Protein AF-A0A1W9WRJ0-F1 (afdb_monomer)

Structure (mmCIF, N/CA/C/O backbone):
data_AF-A0A1W9WRJ0-F1
#
_entry.id   AF-A0A1W9WRJ0-F1
#
loop_
_atom_site.group_PDB
_atom_site.id
_atom_site.type_symbol
_atom_site.label_atom_id
_atom_site.label_alt_id
_atom_site.label_comp_id
_atom_site.label_asym_id
_atom_site.label_entity_id
_atom_site.label_seq_id
_atom_site.pdbx_PDB_ins_code
_atom_site.Cartn_x
_atom_site.Cartn_y
_atom_site.Cartn_z
_atom_site.occupancy
_atom_site.B_iso_or_equiv
_atom_site.auth_seq_id
_atom_site.auth_comp_id
_atom_site.auth_asym_id
_atom_site.auth_atom_id
_atom_site.pdbx_PDB_model_num
ATOM 1 N N . MET A 1 1 ? 21.769 16.113 12.360 1.00 35.38 1 MET A N 1
ATOM 2 C CA . MET A 1 1 ? 21.819 16.297 10.893 1.00 35.38 1 MET A CA 1
ATOM 3 C C . MET A 1 1 ? 20.669 15.515 10.291 1.00 35.38 1 MET A C 1
ATOM 5 O O . MET A 1 1 ? 20.641 14.301 10.426 1.00 35.38 1 MET A O 1
ATOM 9 N N . VAL A 1 2 ? 19.682 16.216 9.743 1.00 33.03 2 VAL A N 1
ATOM 10 C CA . VAL A 1 2 ? 18.405 15.652 9.293 1.00 33.03 2 VAL A CA 1
ATOM 11 C C . VAL A 1 2 ? 18.447 15.530 7.767 1.00 33.03 2 VAL A C 1
ATOM 13 O O . VAL A 1 2 ? 18.038 16.442 7.061 1.00 33.03 2 VAL A O 1
ATOM 16 N N . TYR A 1 3 ? 18.968 14.417 7.246 1.00 37.00 3 TYR A N 1
ATOM 17 C CA . TYR A 1 3 ? 18.843 14.046 5.826 1.00 37.00 3 TYR A CA 1
ATOM 18 C C . TYR A 1 3 ? 17.484 13.357 5.581 1.00 37.00 3 TYR A C 1
ATOM 20 O O . TYR A 1 3 ? 17.411 12.251 5.053 1.00 37.00 3 TYR A O 1
ATOM 28 N N . ASN A 1 4 ? 16.382 13.967 6.031 1.00 40.69 4 ASN A N 1
ATOM 29 C CA . ASN A 1 4 ? 15.067 13.326 5.975 1.00 40.69 4 ASN A CA 1
ATOM 30 C C . ASN A 1 4 ? 14.451 13.444 4.573 1.00 40.69 4 ASN A C 1
ATOM 32 O O . ASN A 1 4 ? 13.812 14.437 4.242 1.00 40.69 4 ASN A O 1
ATOM 36 N N . ASN A 1 5 ? 14.620 12.378 3.788 1.00 51.94 5 ASN A N 1
ATOM 37 C CA . ASN A 1 5 ? 13.698 11.832 2.782 1.00 51.94 5 ASN A CA 1
ATOM 38 C C . ASN A 1 5 ? 13.224 12.682 1.586 1.00 51.94 5 ASN A C 1
ATOM 40 O O . ASN A 1 5 ? 12.720 12.091 0.642 1.00 51.94 5 ASN A O 1
ATOM 44 N N . LEU A 1 6 ? 13.375 14.006 1.542 1.00 51.84 6 LEU A N 1
ATOM 45 C CA . LEU A 1 6 ? 12.770 14.828 0.477 1.00 51.84 6 LEU A CA 1
ATOM 46 C C . LEU A 1 6 ? 13.666 15.039 -0.755 1.00 51.84 6 LEU A C 1
ATOM 48 O O . LEU A 1 6 ? 13.162 15.342 -1.833 1.00 51.84 6 LEU A O 1
ATOM 52 N N . GLY A 1 7 ? 14.983 14.867 -0.618 1.00 54.56 7 GLY A N 1
ATOM 53 C CA . GLY A 1 7 ? 15.954 15.234 -1.658 1.00 54.56 7 GLY A CA 1
ATOM 54 C C . GLY A 1 7 ? 16.110 14.246 -2.820 1.00 54.56 7 GLY A C 1
ATOM 55 O O . GLY A 1 7 ? 16.706 14.617 -3.827 1.00 54.56 7 GLY A O 1
ATOM 56 N N . ASP A 1 8 ? 15.592 13.015 -2.713 1.00 74.69 8 ASP A N 1
ATOM 57 C CA . ASP A 1 8 ? 15.852 11.960 -3.713 1.00 74.69 8 ASP A CA 1
ATOM 58 C C . ASP A 1 8 ? 14.590 11.326 -4.320 1.00 74.69 8 ASP A C 1
ATOM 60 O O . ASP A 1 8 ? 14.692 10.453 -5.180 1.00 74.69 8 ASP A O 1
ATOM 64 N N . TYR A 1 9 ? 13.389 11.792 -3.951 1.00 84.31 9 TYR A N 1
ATOM 65 C CA . TYR A 1 9 ? 12.147 11.327 -4.579 1.00 84.31 9 TYR A CA 1
ATOM 66 C C . TYR A 1 9 ? 12.116 11.531 -6.101 1.00 84.31 9 TYR A C 1
ATOM 68 O O . TYR A 1 9 ? 11.711 10.599 -6.795 1.00 84.31 9 TYR A O 1
ATOM 76 N N . PRO A 1 10 ? 12.581 12.668 -6.661 1.00 86.56 10 PRO A N 1
ATOM 77 C CA . PRO A 1 10 ? 12.629 12.833 -8.111 1.00 86.56 10 PRO A CA 1
ATOM 78 C C . PRO A 1 10 ? 13.548 11.819 -8.803 1.00 86.56 10 PRO A C 1
ATOM 80 O O . PRO A 1 10 ? 13.173 11.272 -9.836 1.00 86.56 10 PRO A O 1
ATOM 83 N N . LYS A 1 11 ? 14.718 11.513 -8.222 1.00 87.81 11 LYS A N 1
ATOM 84 C CA . LYS A 1 11 ? 15.639 10.519 -8.799 1.00 87.81 11 LYS A CA 1
ATOM 85 C C . LYS A 1 11 ? 15.099 9.100 -8.670 1.00 87.81 11 LYS A C 1
ATOM 87 O O . LYS A 1 11 ? 15.217 8.320 -9.608 1.00 87.81 11 LYS A O 1
ATOM 92 N N . ALA A 1 12 ? 14.472 8.774 -7.540 1.00 88.56 12 ALA A N 1
ATOM 93 C CA . ALA A 1 12 ? 13.810 7.487 -7.353 1.00 88.56 12 ALA A CA 1
ATOM 94 C C . ALA A 1 12 ? 12.677 7.290 -8.373 1.00 88.56 12 ALA A C 1
ATOM 96 O O . ALA A 1 12 ? 12.576 6.225 -8.983 1.00 88.56 12 ALA A O 1
ATOM 97 N N . LEU A 1 13 ? 11.856 8.322 -8.604 1.00 92.19 13 LEU A N 1
ATOM 98 C CA . LEU A 1 13 ? 10.811 8.293 -9.630 1.00 92.19 13 LEU A CA 1
ATOM 99 C C . LEU A 1 13 ? 11.400 8.071 -11.020 1.00 92.19 13 LEU A C 1
ATOM 101 O O . LEU A 1 13 ? 10.932 7.182 -11.727 1.00 92.19 13 LEU A O 1
ATOM 105 N N . ASP A 1 14 ? 12.434 8.826 -11.390 1.00 92.94 14 ASP A N 1
ATOM 106 C CA . ASP A 1 14 ? 13.083 8.690 -12.694 1.00 92.94 14 ASP A CA 1
ATOM 107 C C . ASP A 1 14 ? 13.653 7.278 -12.904 1.00 92.94 14 ASP A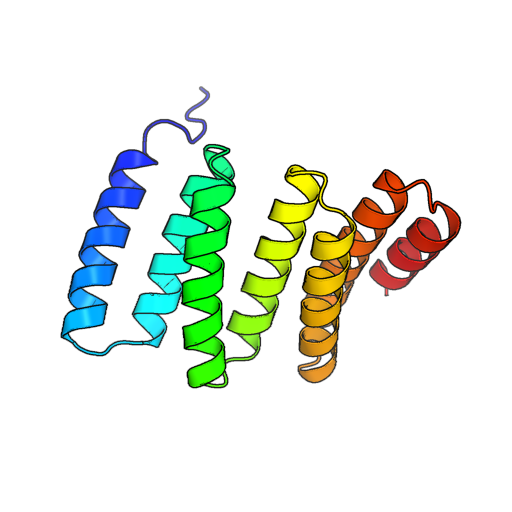 C 1
ATOM 109 O O . ASP A 1 14 ? 13.352 6.627 -13.910 1.00 92.94 14 ASP A O 1
ATOM 113 N N . TYR A 1 15 ? 14.381 6.757 -11.912 1.00 93.69 15 TYR A N 1
ATOM 114 C CA . TYR A 1 15 ? 14.947 5.410 -11.941 1.00 93.69 15 TYR A CA 1
ATOM 115 C C . TYR A 1 15 ? 13.865 4.338 -12.118 1.00 93.69 15 TYR A C 1
ATOM 117 O O . TYR A 1 15 ? 13.952 3.505 -13.024 1.00 93.69 15 TYR A O 1
ATOM 125 N N . HIS A 1 16 ? 12.814 4.367 -11.292 1.00 94.25 16 HIS A N 1
ATOM 126 C CA . HIS A 1 16 ? 11.751 3.366 -11.368 1.00 94.25 16 HIS A CA 1
ATOM 127 C C . HIS A 1 16 ? 10.900 3.508 -12.633 1.00 94.25 16 HIS A C 1
ATOM 129 O O . HIS A 1 16 ? 10.459 2.497 -13.173 1.00 94.25 16 HIS A O 1
ATOM 135 N N . GLN A 1 17 ? 10.696 4.717 -13.162 1.00 95.12 17 GLN A N 1
ATOM 136 C CA . GLN A 1 17 ? 9.990 4.917 -14.432 1.00 95.12 17 GLN A CA 1
ATOM 137 C C . GLN A 1 17 ? 10.792 4.378 -15.622 1.00 95.12 17 GLN A C 1
ATOM 139 O O . GLN A 1 17 ? 10.219 3.728 -16.502 1.00 95.12 17 GLN A O 1
ATOM 144 N N . HIS A 1 18 ? 12.108 4.601 -15.651 1.00 95.75 18 HIS A N 1
ATOM 145 C CA . HIS A 1 18 ? 12.989 4.020 -16.664 1.00 95.75 18 HIS A CA 1
ATOM 146 C C . HIS A 1 18 ? 13.021 2.491 -16.568 1.00 95.75 18 HIS A C 1
ATOM 148 O O . HIS A 1 18 ? 12.804 1.806 -17.572 1.00 95.75 18 HIS A O 1
ATOM 154 N N . ALA A 1 19 ? 13.198 1.948 -15.361 1.00 95.12 19 ALA A N 1
ATOM 155 C CA . ALA A 1 19 ? 13.165 0.509 -15.124 1.00 95.12 19 ALA A CA 1
ATOM 156 C C . ALA A 1 19 ? 11.817 -0.107 -15.539 1.00 95.12 19 ALA A C 1
ATOM 158 O O . ALA A 1 19 ? 11.795 -1.132 -16.225 1.00 95.12 19 ALA A O 1
ATOM 159 N N . LEU A 1 20 ? 10.700 0.560 -15.235 1.00 95.69 20 LEU A N 1
ATOM 160 C CA . LEU A 1 2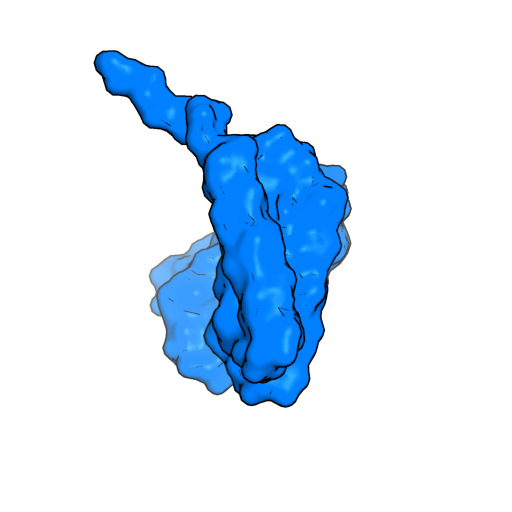0 ? 9.362 0.117 -15.616 1.00 95.69 20 LEU A CA 1
ATOM 161 C C . LEU A 1 20 ? 9.200 0.046 -17.139 1.00 95.69 20 LEU A C 1
ATOM 163 O O . LEU A 1 20 ? 8.648 -0.933 -17.642 1.00 95.69 20 LEU A O 1
ATOM 167 N N . LYS A 1 21 ? 9.691 1.045 -17.887 1.00 96.25 21 LYS A N 1
ATOM 168 C CA . LYS A 1 21 ? 9.664 1.037 -19.363 1.00 96.25 21 LYS A CA 1
ATOM 169 C C . LYS A 1 21 ? 10.427 -0.163 -19.927 1.00 96.25 21 LYS A C 1
ATOM 171 O O . LYS A 1 21 ? 9.890 -0.880 -20.771 1.00 96.25 21 LYS A O 1
ATOM 176 N N . ILE A 1 22 ? 11.629 -0.428 -19.417 1.00 97.19 22 ILE A N 1
ATOM 177 C CA . ILE A 1 22 ? 12.450 -1.572 -19.842 1.00 97.19 22 ILE A CA 1
ATOM 178 C C . ILE A 1 22 ? 11.736 -2.888 -19.516 1.00 97.19 22 ILE A C 1
ATOM 180 O O . ILE A 1 22 ? 11.580 -3.744 -20.384 1.00 97.19 22 ILE A O 1
ATOM 184 N N . LYS A 1 23 ? 11.230 -3.042 -18.287 1.00 97.00 23 LYS A N 1
ATOM 185 C CA . LYS A 1 23 ? 10.529 -4.256 -17.839 1.00 97.00 23 LYS A CA 1
ATOM 186 C C . LYS A 1 23 ? 9.214 -4.490 -18.584 1.00 97.00 23 LYS A C 1
ATOM 188 O O . LYS A 1 23 ? 8.825 -5.645 -18.757 1.00 97.00 23 LYS A O 1
ATOM 193 N N . LYS A 1 24 ? 8.543 -3.430 -19.051 1.00 94.06 24 LYS A N 1
ATOM 194 C CA . LYS A 1 24 ? 7.418 -3.519 -19.998 1.00 94.06 24 LYS A CA 1
ATOM 195 C C . LYS A 1 24 ? 7.878 -4.064 -21.349 1.00 94.06 24 LYS A C 1
ATOM 197 O O . LYS A 1 24 ? 7.277 -5.024 -21.822 1.00 94.06 24 LYS A O 1
ATOM 202 N N . AL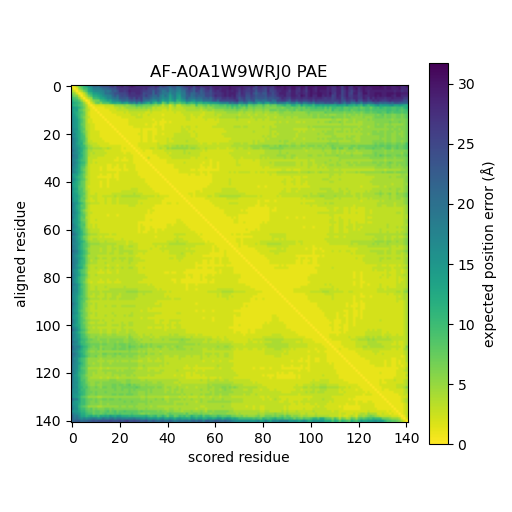A A 1 25 ? 8.960 -3.527 -21.914 1.00 96.19 25 ALA A N 1
ATOM 203 C CA . ALA A 1 25 ? 9.488 -3.951 -23.212 1.00 96.19 25 ALA A CA 1
ATOM 204 C C . ALA A 1 25 ? 9.930 -5.426 -23.237 1.00 96.19 25 ALA A C 1
ATOM 206 O O . ALA A 1 25 ? 9.671 -6.124 -24.211 1.00 96.19 25 ALA A O 1
ATOM 207 N N . ILE A 1 26 ? 10.536 -5.921 -22.153 1.00 96.38 26 ILE A N 1
ATOM 208 C CA . ILE A 1 26 ? 10.997 -7.321 -22.057 1.00 96.38 26 ILE A CA 1
ATOM 209 C C . ILE A 1 26 ? 9.945 -8.281 -21.472 1.00 96.38 26 ILE A C 1
ATOM 211 O O . ILE A 1 26 ? 10.252 -9.439 -21.204 1.00 96.38 26 ILE A O 1
ATOM 215 N N . GLY A 1 27 ? 8.723 -7.813 -21.192 1.00 94.00 27 GLY A N 1
ATOM 216 C CA . GLY A 1 27 ? 7.648 -8.655 -20.650 1.00 94.00 27 GLY A CA 1
ATOM 217 C C . GLY A 1 27 ? 7.825 -9.117 -19.193 1.00 94.00 27 GLY A C 1
ATOM 218 O O . GLY A 1 27 ? 7.093 -9.997 -18.742 1.00 94.00 27 GLY A O 1
ATOM 219 N N . ASN A 1 28 ? 8.739 -8.523 -18.417 1.00 95.00 28 ASN A N 1
ATOM 220 C CA . ASN A 1 28 ? 8.962 -8.873 -17.009 1.00 95.00 28 ASN A CA 1
ATOM 221 C C . ASN A 1 28 ? 7.847 -8.319 -16.103 1.00 95.00 28 ASN A C 1
ATOM 223 O O . ASN A 1 28 ? 7.992 -7.264 -15.484 1.00 95.00 28 ASN A O 1
ATOM 227 N N . ARG A 1 29 ? 6.731 -9.046 -16.007 1.00 93.56 29 ARG A N 1
ATOM 228 C CA . ARG A 1 29 ? 5.544 -8.647 -15.233 1.00 93.56 29 ARG A CA 1
ATOM 229 C C . ARG A 1 29 ? 5.829 -8.454 -13.743 1.00 93.56 29 ARG A C 1
ATOM 231 O O . ARG A 1 29 ? 5.484 -7.413 -13.198 1.00 93.56 29 ARG A O 1
ATOM 238 N N . ARG A 1 30 ? 6.522 -9.397 -13.098 1.00 91.31 30 ARG A N 1
ATOM 239 C CA . ARG A 1 30 ? 6.846 -9.298 -11.663 1.00 91.31 30 ARG A CA 1
ATOM 240 C C . ARG A 1 30 ? 7.686 -8.056 -11.3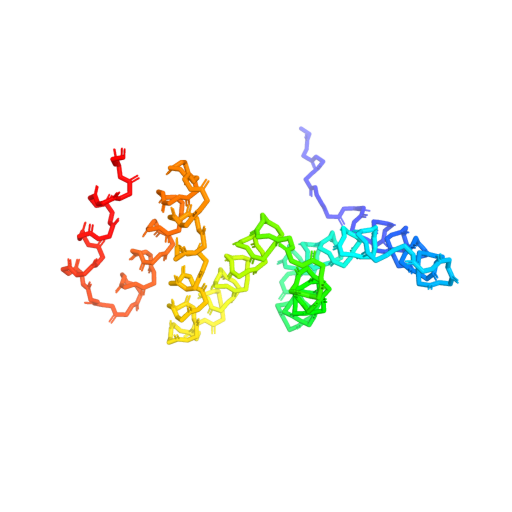59 1.00 91.31 30 ARG A C 1
ATOM 242 O O . ARG A 1 30 ? 7.432 -7.335 -10.399 1.00 91.31 30 ARG A O 1
ATOM 249 N N . GLY A 1 31 ? 8.666 -7.775 -12.213 1.00 91.94 31 GLY A N 1
ATOM 250 C CA . GLY A 1 31 ? 9.495 -6.588 -12.084 1.00 91.94 31 GLY A CA 1
ATOM 251 C C . GLY A 1 31 ? 8.732 -5.280 -12.335 1.00 91.94 31 GLY A C 1
ATOM 252 O O . GLY A 1 31 ? 9.063 -4.280 -11.700 1.00 91.94 31 GLY A O 1
ATOM 253 N N . GLN A 1 32 ? 7.727 -5.279 -13.221 1.00 93.75 32 GLN A N 1
ATOM 254 C CA . GLN A 1 32 ? 6.829 -4.131 -13.410 1.00 93.75 32 GLN A CA 1
ATOM 255 C C . GLN A 1 32 ? 6.042 -3.840 -12.125 1.00 93.75 32 GLN A C 1
ATOM 257 O O . GLN A 1 32 ? 6.005 -2.690 -11.700 1.00 93.75 32 GLN A O 1
ATOM 262 N N . GLY A 1 33 ? 5.475 -4.868 -11.478 1.00 92.38 33 GLY A N 1
ATOM 263 C CA . GLY A 1 33 ? 4.764 -4.724 -10.199 1.00 92.38 33 GLY A CA 1
ATOM 264 C C . GLY A 1 33 ? 5.628 -4.076 -9.112 1.00 92.38 33 GLY A C 1
ATOM 265 O O . GLY A 1 33 ? 5.193 -3.135 -8.447 1.00 92.38 33 GLY A O 1
ATOM 266 N N . ALA A 1 34 ? 6.893 -4.495 -9.001 1.00 91.81 34 ALA A N 1
ATOM 267 C CA . ALA A 1 34 ? 7.839 -3.914 -8.048 1.00 91.81 34 ALA A CA 1
ATOM 268 C C . ALA A 1 34 ? 8.115 -2.418 -8.303 1.00 91.81 34 ALA A C 1
ATOM 270 O O . ALA A 1 34 ? 8.074 -1.622 -7.365 1.00 91.81 34 ALA A O 1
ATOM 271 N N . ASP A 1 35 ? 8.354 -2.007 -9.555 1.00 95.12 35 ASP A N 1
ATOM 272 C CA . ASP A 1 35 ? 8.590 -0.587 -9.861 1.00 95.12 35 ASP A CA 1
ATOM 273 C C . ASP A 1 35 ? 7.338 0.264 -9.661 1.00 95.12 35 ASP A C 1
ATOM 275 O O . ASP A 1 35 ? 7.426 1.337 -9.071 1.00 95.12 35 ASP A O 1
ATOM 279 N N . LEU A 1 36 ? 6.170 -0.223 -10.097 1.00 96.12 36 LEU A N 1
ATOM 280 C CA . LEU A 1 36 ? 4.887 0.451 -9.870 1.00 96.12 36 LEU A CA 1
ATOM 281 C C . LEU A 1 36 ? 4.660 0.695 -8.373 1.00 96.12 36 LEU A C 1
ATOM 283 O O . LEU A 1 36 ? 4.262 1.785 -7.972 1.00 96.12 36 LEU A O 1
ATOM 287 N N . THR A 1 37 ? 4.996 -0.283 -7.533 1.00 92.69 37 THR A N 1
ATOM 288 C CA . THR A 1 37 ? 4.885 -0.162 -6.074 1.00 92.69 37 THR A CA 1
ATOM 289 C C . THR A 1 37 ? 5.801 0.914 -5.513 1.00 92.69 37 THR A C 1
ATOM 291 O O . THR A 1 37 ? 5.363 1.733 -4.708 1.00 92.69 37 THR A O 1
ATOM 294 N N . ASN A 1 38 ? 7.063 0.945 -5.943 1.00 94.12 38 ASN A N 1
ATOM 295 C CA . ASN A 1 38 ? 8.011 1.952 -5.477 1.00 94.12 38 ASN A CA 1
ATOM 296 C C . ASN A 1 38 ? 7.594 3.360 -5.912 1.00 94.12 38 ASN A C 1
ATOM 298 O O . ASN A 1 38 ? 7.620 4.281 -5.100 1.00 94.12 38 ASN A O 1
ATOM 302 N N . ILE A 1 39 ? 7.120 3.518 -7.149 1.00 95.44 39 ILE A N 1
ATOM 303 C CA . ILE A 1 39 ? 6.577 4.788 -7.644 1.00 95.44 39 ILE A CA 1
ATOM 304 C C . ILE A 1 39 ? 5.347 5.207 -6.820 1.00 95.44 39 ILE A C 1
ATOM 306 O O . ILE A 1 39 ? 5.259 6.356 -6.383 1.00 95.44 39 ILE A O 1
ATOM 310 N N . GLY A 1 40 ? 4.429 4.275 -6.546 1.00 95.62 40 GLY A N 1
ATOM 311 C CA . GLY A 1 40 ? 3.258 4.517 -5.701 1.00 95.62 40 GLY A CA 1
ATOM 312 C C . GLY A 1 40 ? 3.629 4.945 -4.277 1.00 95.62 40 GLY A C 1
ATOM 313 O O . GLY A 1 40 ? 3.063 5.909 -3.758 1.00 95.62 40 GLY A O 1
ATOM 314 N N . ASN A 1 41 ? 4.636 4.304 -3.673 1.00 93.44 41 ASN A N 1
ATOM 315 C CA . ASN A 1 41 ? 5.161 4.665 -2.352 1.00 93.44 41 ASN A CA 1
ATOM 316 C C . ASN A 1 41 ? 5.734 6.086 -2.340 1.00 93.44 41 ASN A C 1
ATOM 318 O O . ASN A 1 41 ? 5.453 6.852 -1.417 1.00 93.44 41 ASN A O 1
ATOM 322 N N . VAL A 1 42 ? 6.499 6.457 -3.371 1.00 94.31 42 VAL A N 1
ATOM 323 C CA . VAL A 1 42 ? 7.046 7.813 -3.493 1.00 94.31 42 VAL A CA 1
ATOM 324 C C . VAL A 1 42 ? 5.921 8.843 -3.599 1.00 94.31 42 VAL A C 1
ATOM 326 O O . VAL A 1 42 ? 5.925 9.819 -2.851 1.00 94.31 42 VAL A O 1
ATOM 329 N N . HIS A 1 43 ? 4.915 8.613 -4.447 1.00 94.94 43 HIS A N 1
ATOM 330 C CA . HIS A 1 43 ? 3.766 9.518 -4.553 1.00 94.94 43 HIS A CA 1
ATOM 331 C C . HIS A 1 43 ? 2.971 9.623 -3.251 1.00 94.94 43 HIS A C 1
ATOM 333 O O . HIS A 1 43 ? 2.621 10.728 -2.844 1.00 94.94 43 HIS A O 1
ATOM 339 N N . GLN A 1 44 ? 2.757 8.509 -2.548 1.00 93.19 44 GLN A N 1
ATOM 340 C CA . GLN A 1 44 ? 2.127 8.525 -1.230 1.00 93.19 44 GLN A CA 1
ATOM 341 C C . GLN A 1 44 ? 2.920 9.389 -0.237 1.00 93.19 44 GLN A C 1
ATOM 343 O O . GLN A 1 44 ? 2.315 10.154 0.514 1.00 93.19 44 GLN A O 1
ATOM 348 N N . ASN A 1 45 ? 4.250 9.272 -0.214 1.00 91.31 45 ASN A N 1
ATOM 349 C CA . ASN A 1 45 ? 5.099 10.047 0.694 1.00 91.31 45 ASN A CA 1
ATOM 350 C C . ASN A 1 45 ? 5.143 11.538 0.335 1.00 91.31 45 ASN A C 1
ATOM 352 O O . ASN A 1 45 ? 5.323 12.373 1.217 1.00 91.31 45 ASN A O 1
ATOM 356 N N . LEU A 1 46 ? 4.954 11.868 -0.943 1.00 91.69 46 LEU A N 1
ATOM 357 C CA . LEU A 1 46 ? 4.801 13.237 -1.437 1.00 91.69 46 LEU A CA 1
ATOM 358 C C . LEU A 1 46 ? 3.388 13.808 -1.212 1.00 91.69 46 LEU A C 1
ATOM 360 O O . LEU A 1 46 ? 3.154 14.973 -1.518 1.00 91.69 46 LEU A O 1
ATOM 364 N N . GLY A 1 47 ? 2.441 13.007 -0.709 1.00 92.62 47 GLY A N 1
ATOM 365 C CA . GLY A 1 47 ? 1.038 13.401 -0.544 1.00 92.62 47 GLY A CA 1
ATOM 366 C C . GLY A 1 47 ? 0.213 13.379 -1.837 1.00 92.62 47 GLY A C 1
ATOM 367 O O . GLY A 1 47 ? -0.962 13.738 -1.817 1.00 92.62 47 GLY A O 1
ATOM 368 N N . ASP A 1 48 ? 0.780 12.917 -2.956 1.00 96.06 48 ASP A N 1
ATOM 369 C CA . ASP A 1 48 ? 0.070 12.731 -4.226 1.00 96.06 48 ASP A CA 1
ATOM 370 C C . ASP A 1 48 ? -0.691 11.395 -4.217 1.00 96.06 48 ASP A C 1
ATOM 372 O O . ASP A 1 48 ? -0.337 10.408 -4.870 1.00 96.06 48 ASP A O 1
ATOM 376 N N . TYR A 1 49 ? -1.743 11.350 -3.401 1.00 95.94 49 TYR A N 1
ATOM 377 C CA . TYR A 1 49 ? -2.538 10.147 -3.169 1.00 95.94 49 TYR A CA 1
ATOM 378 C C . TYR A 1 49 ? -3.234 9.631 -4.431 1.00 95.94 49 TYR A C 1
ATOM 380 O O . TYR A 1 49 ? -3.364 8.419 -4.594 1.00 95.94 49 TYR A O 1
ATOM 388 N N . SER A 1 50 ? -3.632 10.518 -5.348 1.00 96.44 50 SER A N 1
ATOM 389 C CA . SER A 1 50 ? -4.264 10.113 -6.608 1.00 96.44 50 SER A CA 1
ATOM 390 C C . SER A 1 50 ? -3.304 9.301 -7.473 1.00 96.44 50 SER A C 1
ATOM 392 O O . SER A 1 50 ? -3.683 8.238 -7.965 1.00 96.44 50 SER A O 1
ATOM 394 N N . LYS A 1 51 ? -2.054 9.756 -7.638 1.00 96.25 51 LYS A N 1
ATOM 395 C CA . LYS A 1 51 ? -1.056 8.979 -8.384 1.00 96.25 51 LYS A CA 1
ATOM 396 C C . LYS A 1 51 ? -0.668 7.707 -7.645 1.00 96.25 51 LYS A C 1
ATOM 398 O O . LYS A 1 51 ? -0.523 6.668 -8.278 1.00 96.25 51 LYS A O 1
ATOM 403 N N . ALA A 1 52 ? -0.539 7.758 -6.318 1.00 97.38 52 ALA A N 1
ATOM 404 C CA . ALA A 1 52 ? -0.246 6.564 -5.530 1.00 97.38 52 ALA A CA 1
ATOM 405 C C . ALA A 1 52 ? -1.281 5.450 -5.772 1.00 97.38 52 ALA A C 1
ATOM 407 O O . ALA A 1 52 ? -0.900 4.306 -6.024 1.00 97.38 52 ALA A O 1
ATOM 408 N N . LEU A 1 53 ? -2.574 5.796 -5.760 1.00 98.00 53 LEU A N 1
ATOM 409 C CA . LEU A 1 53 ? -3.664 4.860 -6.046 1.00 98.00 53 LEU A CA 1
ATOM 410 C C . LEU A 1 53 ? -3.560 4.256 -7.447 1.00 98.00 53 LEU A C 1
ATOM 412 O O . LEU A 1 53 ? -3.646 3.036 -7.568 1.00 98.00 53 LEU A O 1
ATOM 416 N N . ASP A 1 54 ? -3.332 5.077 -8.474 1.00 98.00 54 ASP A N 1
ATOM 417 C CA . ASP A 1 54 ? -3.197 4.605 -9.858 1.00 98.00 54 ASP A CA 1
ATOM 418 C C . ASP A 1 54 ? -2.074 3.561 -9.992 1.00 98.00 54 ASP A C 1
ATOM 420 O O . ASP A 1 54 ? -2.283 2.453 -10.494 1.00 98.00 54 ASP A O 1
ATOM 424 N N . TYR A 1 55 ? -0.895 3.855 -9.438 1.00 97.94 55 TYR A N 1
ATOM 425 C CA . TYR A 1 55 ? 0.240 2.934 -9.490 1.00 97.94 55 TYR A CA 1
ATOM 426 C C . TYR A 1 55 ? 0.009 1.645 -8.689 1.00 97.94 55 TYR A C 1
ATOM 428 O O . TYR A 1 55 ? 0.343 0.558 -9.174 1.00 97.94 55 TYR A O 1
ATOM 436 N N . TYR A 1 56 ? -0.601 1.718 -7.500 1.00 98.00 56 TYR A N 1
ATOM 437 C CA . TYR A 1 56 ? -0.944 0.511 -6.739 1.00 98.00 56 TYR A CA 1
ATOM 438 C C . TYR A 1 56 ? -2.009 -0.338 -7.435 1.00 98.00 56 TYR A C 1
ATOM 440 O O . TYR A 1 56 ? -1.923 -1.565 -7.394 1.00 98.00 56 TYR A O 1
ATOM 448 N N . GLN A 1 57 ? -2.991 0.276 -8.099 1.00 97.75 57 GLN A N 1
ATOM 449 C CA . GLN A 1 57 ? -4.009 -0.447 -8.863 1.00 97.75 57 GLN A CA 1
ATOM 450 C C . GLN A 1 57 ? -3.403 -1.160 -10.077 1.00 97.75 57 GLN A C 1
ATOM 452 O O . GLN A 1 57 ? -3.733 -2.322 -10.329 1.00 97.75 57 GLN A O 1
ATOM 457 N N . GLN A 1 58 ? -2.464 -0.521 -10.781 1.00 97.69 58 GLN A N 1
ATOM 458 C CA . GLN A 1 58 ? -1.705 -1.169 -11.854 1.00 97.69 58 GLN A CA 1
ATOM 459 C C . GLN A 1 58 ? -0.890 -2.365 -11.331 1.00 97.69 58 GLN A C 1
ATOM 461 O O . GLN A 1 58 ? -0.930 -3.442 -11.930 1.00 97.69 58 GLN A O 1
ATOM 466 N N . ALA A 1 59 ? -0.190 -2.213 -10.200 1.00 96.88 59 ALA A N 1
ATOM 467 C CA . ALA A 1 59 ? 0.567 -3.306 -9.581 1.00 96.88 59 ALA A CA 1
ATOM 468 C C . ALA A 1 59 ? -0.356 -4.461 -9.147 1.00 96.88 59 ALA A C 1
ATOM 470 O O . ALA A 1 59 ? -0.070 -5.630 -9.410 1.00 96.88 59 ALA A O 1
ATOM 471 N N . LEU A 1 60 ? -1.518 -4.136 -8.572 1.00 97.19 60 LEU A N 1
ATOM 472 C CA . LEU A 1 60 ? -2.540 -5.106 -8.183 1.00 97.19 60 LEU A CA 1
ATOM 473 C C . LEU A 1 60 ? -3.100 -5.882 -9.373 1.00 97.19 60 LEU A C 1
ATOM 475 O O . LEU A 1 60 ? -3.305 -7.089 -9.258 1.00 97.19 60 LEU A O 1
ATOM 479 N N . ALA A 1 61 ? -3.335 -5.230 -10.510 1.00 97.44 61 ALA A N 1
ATOM 480 C CA . ALA A 1 61 ? -3.788 -5.911 -11.719 1.00 97.44 61 ALA A CA 1
ATOM 481 C C . ALA A 1 61 ? -2.755 -6.938 -12.212 1.00 97.44 61 ALA A C 1
ATOM 483 O O . ALA A 1 61 ? -3.124 -8.048 -12.601 1.00 97.44 61 ALA A O 1
ATOM 484 N N . ILE A 1 62 ? -1.464 -6.599 -12.139 1.00 96.00 62 ILE A N 1
ATOM 485 C CA . ILE A 1 62 ? -0.375 -7.514 -12.493 1.00 96.00 62 ILE A CA 1
ATOM 486 C C . ILE A 1 62 ? -0.351 -8.716 -11.548 1.00 96.00 62 ILE A C 1
ATOM 488 O O . ILE A 1 62 ? -0.380 -9.851 -12.018 1.00 96.00 62 ILE A O 1
ATOM 492 N N . ASP A 1 63 ? -0.364 -8.497 -10.236 1.0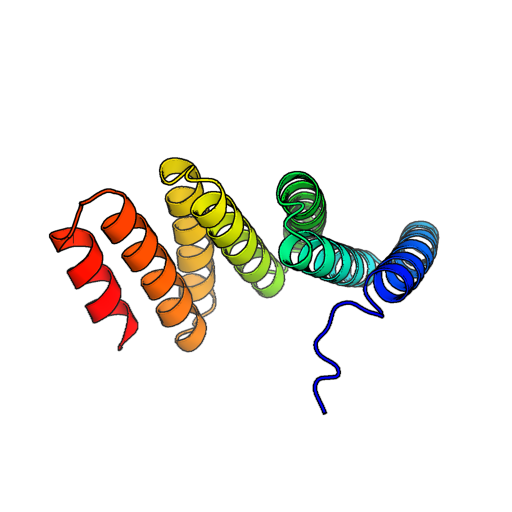0 95.38 63 ASP A N 1
ATOM 493 C CA . ASP A 1 63 ? -0.254 -9.603 -9.279 1.00 95.38 63 ASP A CA 1
ATOM 494 C C . ASP A 1 63 ? -1.530 -10.450 -9.206 1.00 95.38 63 ASP A C 1
ATOM 496 O O . ASP A 1 63 ? -1.462 -11.642 -8.904 1.00 95.38 63 ASP A O 1
ATOM 500 N N . LYS A 1 64 ? -2.693 -9.897 -9.577 1.00 95.75 64 LYS A N 1
ATOM 501 C CA . LYS A 1 64 ? -3.897 -10.692 -9.869 1.00 95.75 64 LYS A CA 1
ATOM 502 C C . LYS A 1 64 ? -3.683 -11.610 -11.072 1.00 95.75 64 LYS A C 1
ATOM 504 O O . LYS A 1 64 ? -3.980 -12.796 -10.967 1.00 95.75 64 LYS A O 1
ATOM 509 N N . ALA A 1 65 ? -3.138 -11.094 -12.175 1.00 96.38 65 ALA A N 1
ATOM 510 C CA . ALA A 1 65 ? -2.866 -11.888 -13.375 1.00 96.38 65 ALA A CA 1
ATOM 511 C C . ALA A 1 65 ? -1.794 -12.970 -13.149 1.00 96.38 65 ALA A C 1
ATOM 513 O O . ALA A 1 65 ? -1.869 -14.040 -13.744 1.00 96.38 65 ALA A O 1
ATOM 514 N N . LEU A 1 66 ? -0.817 -12.709 -12.275 1.00 94.56 66 LEU A N 1
ATOM 515 C CA . LEU A 1 66 ? 0.229 -13.668 -11.901 1.00 94.56 66 LEU A CA 1
ATOM 516 C C . LEU A 1 66 ? -0.198 -14.649 -10.798 1.00 94.56 66 LEU A C 1
ATOM 518 O O . LEU A 1 66 ? 0.537 -15.588 -10.505 1.00 94.56 66 LEU A O 1
ATOM 522 N N . GLY A 1 67 ? -1.345 -14.425 -10.151 1.00 95.44 67 GLY A N 1
ATOM 523 C CA . GLY A 1 67 ? -1.763 -15.200 -8.983 1.00 95.44 67 GLY A CA 1
ATOM 524 C C . GLY A 1 67 ? -0.932 -14.941 -7.716 1.00 95.44 67 GLY A C 1
ATOM 525 O O . GLY A 1 67 ? -1.061 -15.693 -6.752 1.00 95.44 67 GLY A O 1
ATOM 526 N N . ASP A 1 68 ? -0.114 -13.883 -7.674 1.00 95.38 68 ASP A N 1
ATOM 527 C CA . ASP A 1 68 ? 0.720 -13.547 -6.514 1.00 95.38 68 ASP A CA 1
ATOM 528 C C . ASP A 1 68 ? -0.127 -12.941 -5.385 1.00 95.38 68 ASP A C 1
ATOM 530 O O . ASP A 1 68 ? -0.440 -11.747 -5.348 1.00 95.38 68 ASP A O 1
ATOM 534 N N . LYS A 1 69 ? -0.505 -13.790 -4.427 1.00 96.00 69 LYS A N 1
ATOM 535 C CA . LYS A 1 69 ? -1.289 -13.389 -3.256 1.00 96.00 69 LYS A CA 1
ATOM 536 C C . LYS A 1 69 ? -0.526 -12.469 -2.304 1.00 96.00 69 LYS A C 1
ATOM 538 O O . LYS A 1 69 ? -1.159 -11.632 -1.661 1.00 96.00 69 LYS A O 1
ATOM 543 N N . ASN A 1 70 ? 0.803 -12.572 -2.233 1.00 93.31 70 ASN A N 1
ATOM 544 C CA . ASN A 1 70 ? 1.610 -11.698 -1.381 1.00 93.31 70 ASN A CA 1
ATOM 545 C C . ASN A 1 70 ? 1.608 -10.262 -1.901 1.00 93.31 70 ASN A C 1
ATOM 547 O O . ASN A 1 70 ? 1.413 -9.326 -1.124 1.00 93.31 70 ASN A O 1
ATOM 551 N N . GLY A 1 71 ? 1.756 -10.100 -3.211 1.00 93.69 71 GLY A N 1
ATOM 552 C CA . GLY A 1 71 ? 1.621 -8.806 -3.865 1.00 93.69 71 GLY A CA 1
ATOM 553 C C . GLY A 1 71 ? 0.218 -8.221 -3.716 1.00 93.69 71 GLY A C 1
ATOM 554 O O . GLY A 1 71 ? 0.052 -7.102 -3.224 1.00 93.69 71 GLY A O 1
ATOM 555 N N . GLN A 1 72 ? -0.816 -9.022 -4.008 1.00 96.25 72 GLN A N 1
ATOM 556 C CA . GLN A 1 72 ? -2.218 -8.603 -3.877 1.00 96.25 72 GLN A CA 1
ATOM 557 C C . GLN A 1 72 ? -2.533 -8.039 -2.480 1.00 96.25 72 GLN A C 1
ATOM 559 O O . GLN A 1 72 ? -3.046 -6.923 -2.375 1.00 96.25 72 GLN A O 1
ATOM 564 N N . ARG A 1 73 ? -2.190 -8.753 -1.394 1.00 95.06 73 ARG A N 1
ATOM 565 C CA . ARG A 1 73 ? -2.464 -8.279 -0.021 1.00 95.06 73 ARG A CA 1
ATOM 566 C C . ARG A 1 73 ? -1.700 -7.003 0.343 1.00 95.06 73 ARG A C 1
ATOM 568 O O . ARG A 1 73 ? -2.188 -6.225 1.168 1.00 95.06 73 ARG A O 1
ATOM 575 N N . ALA A 1 74 ? -0.505 -6.804 -0.215 1.00 93.56 74 ALA A N 1
ATOM 576 C CA . ALA A 1 74 ? 0.317 -5.636 0.068 1.00 93.56 74 ALA A CA 1
ATOM 577 C C . ALA A 1 74 ? -0.313 -4.389 -0.559 1.00 93.56 74 ALA A C 1
ATOM 579 O O . ALA A 1 74 ? -0.547 -3.403 0.139 1.00 93.56 74 ALA A O 1
ATOM 580 N N . TYR A 1 75 ? -0.690 -4.460 -1.838 1.00 95.38 75 TYR A N 1
ATOM 581 C CA . TYR A 1 75 ? -1.272 -3.311 -2.534 1.00 95.38 75 TYR A CA 1
ATOM 582 C C . TYR A 1 75 ? -2.671 -2.975 -2.046 1.00 95.38 75 TYR A C 1
ATOM 584 O O . TYR A 1 75 ? -2.966 -1.801 -1.868 1.00 95.38 75 TYR A O 1
ATOM 592 N N . LEU A 1 76 ? -3.510 -3.976 -1.762 1.00 96.81 76 LEU A N 1
ATOM 593 C CA . LEU A 1 76 ? -4.821 -3.738 -1.151 1.00 96.81 76 LEU A CA 1
ATOM 594 C C . LEU A 1 76 ? -4.674 -3.002 0.192 1.00 96.81 76 LEU A C 1
ATOM 596 O O . LEU A 1 76 ? -5.395 -2.044 0.451 1.00 96.81 76 LEU A O 1
ATOM 600 N N . GLY A 1 77 ? -3.681 -3.381 1.008 1.00 95.56 77 GLY A N 1
ATOM 601 C CA . GLY A 1 77 ? -3.372 -2.680 2.256 1.00 95.56 77 GLY A CA 1
ATOM 602 C C . GLY A 1 77 ? -2.916 -1.234 2.033 1.00 95.56 77 GLY A C 1
ATOM 603 O O . GLY A 1 77 ? -3.417 -0.328 2.694 1.00 95.56 77 GLY A O 1
ATOM 604 N N . ASN A 1 78 ? -2.016 -1.001 1.074 1.00 95.75 78 ASN A N 1
ATOM 605 C CA . ASN A 1 78 ? -1.547 0.347 0.738 1.00 95.75 78 ASN A CA 1
ATOM 606 C C . ASN A 1 78 ? -2.677 1.234 0.195 1.00 95.75 78 ASN A C 1
ATOM 608 O O . ASN A 1 78 ? -2.788 2.391 0.591 1.00 95.75 78 ASN A O 1
ATOM 612 N N . ILE A 1 79 ? -3.539 0.693 -0.669 1.00 97.69 79 ILE A N 1
ATOM 613 C CA . ILE A 1 79 ? -4.726 1.384 -1.188 1.00 97.69 79 ILE A CA 1
ATOM 614 C C . ILE A 1 79 ? -5.673 1.744 -0.037 1.00 97.69 79 ILE A C 1
ATOM 616 O O . ILE A 1 79 ? -6.121 2.887 0.041 1.00 97.69 79 ILE A O 1
ATOM 620 N N . GLY A 1 80 ? -5.917 0.810 0.890 1.00 97.06 80 GLY A N 1
ATOM 621 C CA . GLY A 1 80 ? -6.712 1.057 2.093 1.00 97.06 80 GLY A CA 1
ATOM 622 C C . GLY A 1 80 ? -6.166 2.223 2.920 1.00 97.06 80 GLY A C 1
ATOM 623 O O . GLY A 1 80 ? -6.903 3.155 3.227 1.00 97.06 80 GLY A O 1
ATOM 624 N N . VAL A 1 81 ? -4.856 2.236 3.190 1.00 95.81 81 VAL A N 1
ATOM 625 C CA . VAL A 1 81 ? -4.183 3.336 3.908 1.00 95.81 81 VAL A CA 1
ATOM 626 C C . VAL A 1 81 ? -4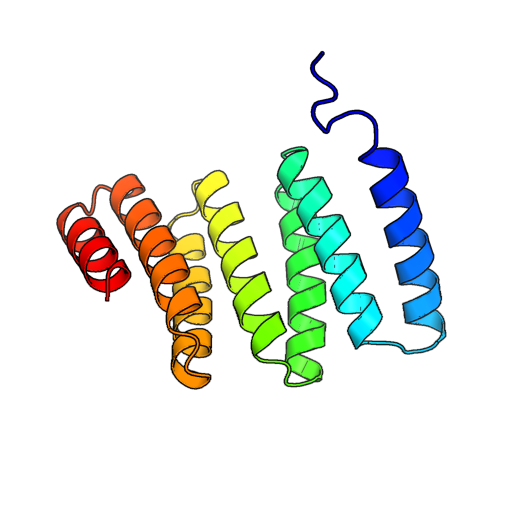.329 4.672 3.177 1.00 95.81 81 VAL A C 1
ATOM 628 O O . VAL A 1 81 ? -4.568 5.698 3.818 1.00 95.81 81 VAL A O 1
ATOM 631 N N . VAL A 1 82 ? -4.197 4.690 1.849 1.00 97.38 82 VAL A N 1
ATOM 632 C CA . VAL A 1 82 ? -4.358 5.924 1.070 1.00 97.38 82 VAL A CA 1
ATOM 633 C C . VAL A 1 82 ? -5.798 6.440 1.142 1.00 97.38 82 VAL A C 1
ATOM 635 O O . VAL A 1 82 ? -5.992 7.635 1.355 1.00 97.38 82 VAL A O 1
ATOM 638 N N . TYR A 1 83 ? -6.805 5.568 1.057 1.00 98.12 83 TYR A N 1
ATOM 639 C CA . TYR A 1 83 ? -8.198 5.984 1.237 1.00 98.12 83 TYR A CA 1
ATOM 640 C C . TYR A 1 83 ? -8.492 6.484 2.654 1.00 98.12 83 TYR A C 1
ATOM 642 O O . TYR A 1 83 ? -9.206 7.476 2.796 1.00 98.12 83 TYR A O 1
ATOM 650 N N . THR A 1 84 ? -7.872 5.903 3.689 1.00 96.12 84 THR A N 1
ATOM 651 C CA . THR A 1 84 ? -7.945 6.442 5.057 1.00 96.12 84 THR A CA 1
ATOM 652 C C . THR A 1 84 ? -7.422 7.875 5.114 1.00 96.12 84 THR A C 1
ATOM 654 O O . THR A 1 84 ? -8.067 8.738 5.701 1.00 96.12 84 THR A O 1
ATOM 657 N N . LYS A 1 85 ? -6.276 8.152 4.477 1.00 94.75 85 LYS A N 1
ATOM 658 C CA . LYS A 1 85 ? -5.680 9.500 4.421 1.00 94.75 85 LYS A CA 1
ATOM 659 C C . LYS A 1 85 ? -6.528 10.497 3.627 1.00 94.75 85 LYS A C 1
ATOM 661 O O . LYS A 1 85 ? -6.495 11.685 3.925 1.00 94.75 85 LYS A O 1
ATOM 666 N N . LEU A 1 86 ? -7.277 10.018 2.635 1.00 96.19 86 LEU A N 1
ATOM 667 C CA . LEU A 1 86 ? -8.223 10.816 1.850 1.00 96.19 86 LEU A CA 1
ATOM 668 C C . LEU A 1 86 ? -9.576 11.028 2.552 1.00 96.19 86 LEU A C 1
ATOM 670 O O . LEU A 1 86 ? -10.393 11.795 2.052 1.00 96.19 86 LEU A O 1
ATOM 674 N N . GLY A 1 87 ? -9.832 10.352 3.677 1.00 95.75 87 GLY A N 1
ATOM 675 C CA . GLY A 1 87 ? -11.117 10.400 4.379 1.00 95.75 87 GLY A CA 1
ATOM 676 C C . GLY A 1 87 ? -12.229 9.556 3.739 1.00 95.75 87 GLY A C 1
ATOM 677 O O . GLY A 1 87 ? -13.365 9.596 4.204 1.00 95.75 87 GLY A O 1
ATOM 678 N N . ASP A 1 88 ? -11.928 8.762 2.705 1.00 97.81 88 ASP A N 1
ATOM 679 C CA . ASP A 1 88 ? -12.881 7.821 2.097 1.00 97.81 88 ASP A CA 1
ATOM 680 C C . ASP A 1 88 ? -12.860 6.498 2.876 1.00 97.81 88 ASP A C 1
ATOM 682 O O . ASP A 1 88 ? -12.314 5.474 2.453 1.00 97.81 88 ASP A O 1
ATOM 686 N N . TYR A 1 89 ? -13.416 6.548 4.084 1.00 96.81 89 TYR A N 1
ATOM 687 C CA . TYR A 1 89 ? -13.438 5.421 5.011 1.00 96.81 89 TYR A CA 1
ATOM 688 C C . TYR A 1 89 ? -14.173 4.177 4.480 1.00 96.81 89 TYR A C 1
ATOM 690 O O . TYR A 1 89 ? -13.671 3.075 4.717 1.00 96.81 89 TYR A O 1
ATOM 698 N N . PRO A 1 90 ? -15.295 4.284 3.732 1.00 96.94 90 PRO A N 1
ATOM 699 C CA . PRO A 1 90 ? -15.932 3.115 3.128 1.00 96.94 90 PRO A CA 1
ATOM 700 C C . PRO A 1 90 ? -14.997 2.350 2.186 1.00 96.94 90 PRO A C 1
ATOM 702 O O . PRO A 1 90 ? -14.872 1.130 2.312 1.00 96.94 90 PRO A O 1
ATOM 705 N N . LYS A 1 91 ? -14.278 3.046 1.292 1.00 97.38 91 LYS A N 1
ATOM 706 C CA . LYS A 1 91 ? -13.283 2.381 0.437 1.00 97.38 91 LYS A CA 1
ATOM 707 C C . LYS A 1 91 ? -12.107 1.854 1.248 1.00 97.38 91 LYS A C 1
ATOM 709 O O . LYS A 1 91 ? -11.636 0.751 0.987 1.00 97.38 91 LYS A O 1
ATOM 714 N N . ALA A 1 92 ? -11.640 2.602 2.245 1.00 97.50 92 ALA A N 1
ATOM 715 C CA . ALA A 1 92 ? -10.543 2.153 3.095 1.00 97.50 92 ALA A CA 1
ATOM 716 C C . ALA A 1 92 ? -10.852 0.817 3.794 1.00 97.50 92 ALA A C 1
ATOM 718 O O . ALA A 1 92 ? -9.987 -0.065 3.832 1.00 97.50 92 ALA A O 1
ATOM 719 N N . LEU A 1 93 ? -12.083 0.645 4.297 1.00 97.31 93 LEU A N 1
ATOM 720 C CA . LEU A 1 93 ? -12.554 -0.611 4.886 1.00 97.31 93 LEU A CA 1
ATOM 721 C C . LEU A 1 93 ? -12.598 -1.740 3.860 1.00 97.31 93 LEU A C 1
ATOM 723 O O . LEU A 1 93 ? -12.015 -2.788 4.124 1.00 97.31 93 LEU A O 1
ATOM 727 N N . ASP A 1 94 ? -13.225 -1.521 2.702 1.00 97.88 94 ASP A N 1
ATOM 728 C CA . ASP A 1 94 ? -13.339 -2.535 1.645 1.00 97.88 94 ASP A CA 1
ATOM 729 C C . ASP A 1 94 ? -11.959 -3.088 1.245 1.00 97.88 94 ASP A C 1
ATOM 731 O O . ASP A 1 94 ? -11.694 -4.291 1.328 1.00 97.88 94 ASP A O 1
ATOM 735 N N . TYR A 1 95 ? -11.019 -2.197 0.926 1.00 97.81 95 TYR A N 1
ATOM 736 C CA . TYR A 1 95 ? -9.666 -2.597 0.549 1.00 97.81 95 TYR A CA 1
ATOM 737 C C . TYR A 1 95 ? -8.907 -3.276 1.696 1.00 97.81 95 TYR A C 1
ATOM 739 O O . TYR A 1 95 ? -8.228 -4.281 1.468 1.00 97.81 95 TYR A O 1
ATOM 747 N N . SER A 1 96 ? -9.039 -2.787 2.933 1.00 96.44 96 SER A N 1
ATOM 748 C CA . SER A 1 96 ? -8.374 -3.399 4.093 1.00 96.44 96 SER A CA 1
ATOM 749 C C . SER A 1 96 ? -8.936 -4.788 4.418 1.00 96.44 96 SER A C 1
ATOM 751 O O . SER A 1 96 ? -8.169 -5.689 4.761 1.00 96.44 96 SER A O 1
ATOM 753 N N . GLN A 1 97 ? -10.244 -5.000 4.246 1.00 97.12 97 GLN A N 1
ATOM 754 C CA . GLN A 1 97 ? -10.905 -6.296 4.423 1.00 97.12 97 GLN A CA 1
ATOM 755 C C . GLN A 1 97 ? -10.489 -7.300 3.346 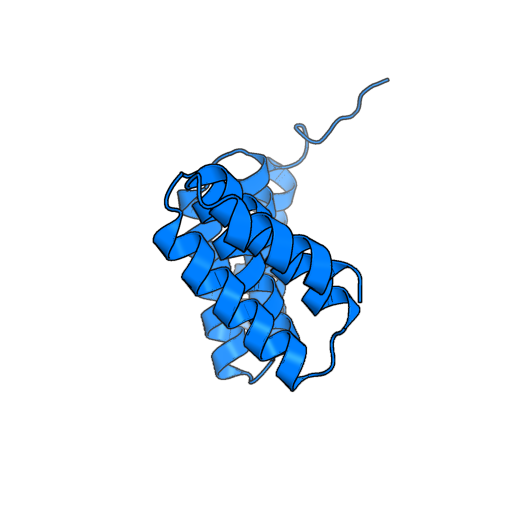1.00 97.12 97 GLN A C 1
ATOM 757 O O . GLN A 1 97 ? -10.144 -8.435 3.674 1.00 97.12 97 GLN A O 1
ATOM 762 N N . GLN A 1 98 ? -10.424 -6.888 2.075 1.00 97.62 98 GLN A N 1
ATOM 763 C CA . GLN A 1 98 ? -9.877 -7.738 1.011 1.00 97.62 98 GLN A CA 1
ATOM 764 C C . GLN A 1 98 ? -8.420 -8.127 1.309 1.00 97.62 98 GLN A C 1
ATOM 766 O O . GLN A 1 98 ? -8.017 -9.279 1.131 1.00 97.62 98 GLN A O 1
ATOM 771 N N . ALA A 1 99 ? -7.622 -7.179 1.809 1.00 96.69 99 ALA A N 1
ATOM 772 C CA . ALA A 1 99 ? -6.236 -7.419 2.186 1.00 96.69 99 ALA A CA 1
ATOM 773 C C . ALA A 1 99 ? -6.108 -8.400 3.369 1.00 96.69 99 ALA A C 1
ATOM 775 O O . ALA A 1 99 ? -5.167 -9.199 3.389 1.00 96.69 99 ALA A O 1
ATOM 776 N N . LEU A 1 100 ? -7.024 -8.335 4.342 1.00 97.25 100 LEU A N 1
ATOM 777 C CA . LEU A 1 100 ? -7.120 -9.256 5.479 1.00 97.25 100 LEU A CA 1
ATOM 778 C C . LEU A 1 100 ? -7.516 -10.665 5.027 1.00 97.25 100 LEU A C 1
ATOM 780 O O . LEU A 1 100 ? -6.840 -11.624 5.391 1.00 97.25 100 LEU A O 1
ATOM 784 N N . ALA A 1 101 ? -8.534 -10.789 4.174 1.00 97.75 101 ALA A N 1
ATOM 785 C CA . ALA A 1 101 ? -8.992 -12.079 3.660 1.00 97.75 101 ALA A CA 1
ATOM 786 C C . ALA A 1 101 ? -7.863 -12.845 2.950 1.00 97.75 101 ALA A C 1
ATOM 788 O O . ALA A 1 101 ? -7.693 -14.048 3.146 1.00 97.75 101 ALA A O 1
ATOM 789 N N . ILE A 1 102 ? -7.029 -12.146 2.169 1.00 97.50 102 ILE A N 1
ATOM 790 C CA . ILE A 1 102 ? -5.866 -12.774 1.529 1.00 97.50 102 ILE A CA 1
ATOM 791 C C . ILE A 1 102 ? -4.804 -13.174 2.559 1.00 97.50 102 ILE A C 1
ATOM 793 O O . ILE A 1 102 ? -4.247 -14.261 2.438 1.00 97.50 102 ILE A O 1
ATOM 797 N N . ARG A 1 103 ? -4.519 -12.335 3.567 1.00 96.62 103 ARG A N 1
ATOM 798 C CA . ARG A 1 103 ? -3.558 -12.665 4.640 1.00 96.62 103 ARG A CA 1
ATOM 799 C C . ARG A 1 103 ? -3.960 -13.936 5.381 1.00 96.62 103 ARG A C 1
ATOM 801 O O . ARG A 1 103 ? -3.124 -14.819 5.533 1.00 96.62 103 ARG A O 1
ATOM 808 N N . GLN A 1 104 ? -5.239 -14.054 5.733 1.00 96.19 104 GLN A N 1
ATOM 809 C CA . GLN A 1 104 ? -5.804 -15.252 6.354 1.00 96.19 104 GLN A CA 1
ATOM 810 C C . GLN A 1 104 ? -5.665 -16.475 5.444 1.00 96.19 104 GLN A C 1
ATOM 812 O O . GLN A 1 104 ? -5.204 -17.524 5.886 1.00 96.19 104 GLN A O 1
ATOM 817 N N . ALA A 1 105 ? -5.987 -16.331 4.155 1.00 96.81 105 ALA A N 1
ATOM 818 C CA . ALA A 1 105 ? -5.897 -17.425 3.190 1.00 96.81 105 ALA A CA 1
ATOM 819 C C . ALA A 1 105 ? -4.466 -17.961 2.993 1.00 96.81 105 ALA A C 1
ATOM 821 O O . ALA A 1 105 ? -4.300 -19.134 2.668 1.00 96.81 105 ALA A O 1
ATOM 822 N N . ILE A 1 106 ? -3.438 -17.125 3.180 1.00 95.94 106 ILE A N 1
ATOM 823 C CA . ILE A 1 106 ? -2.026 -17.531 3.061 1.00 95.94 106 ILE A CA 1
ATOM 824 C C . ILE A 1 106 ? -1.341 -17.789 4.414 1.00 95.94 106 ILE A C 1
ATOM 826 O O . ILE A 1 106 ? -0.145 -18.069 4.435 1.00 95.94 106 ILE A O 1
ATOM 830 N N . GLY A 1 107 ? -2.064 -17.668 5.533 1.00 94.88 107 GLY A N 1
ATOM 831 C CA . GLY A 1 107 ? -1.523 -17.854 6.884 1.00 94.88 107 GLY A CA 1
ATOM 832 C C . GLY A 1 107 ? -0.561 -16.757 7.367 1.00 94.88 107 GLY A C 1
ATOM 833 O O . GLY A 1 107 ? 0.263 -17.012 8.245 1.00 94.88 107 GLY A O 1
ATOM 834 N N . ASP A 1 108 ? -0.631 -15.539 6.819 1.00 93.81 108 ASP A N 1
ATOM 835 C CA . ASP A 1 108 ? 0.215 -14.402 7.216 1.00 93.81 108 ASP A CA 1
ATOM 836 C C . ASP A 1 108 ? -0.296 -13.740 8.507 1.00 93.81 108 ASP A C 1
ATOM 838 O O . ASP A 1 108 ? -0.868 -12.649 8.481 1.00 93.81 108 ASP A O 1
ATOM 842 N N . LYS A 1 109 ? -0.057 -14.391 9.651 1.00 92.25 109 LYS A N 1
ATOM 843 C CA . LYS A 1 109 ? -0.519 -13.934 10.976 1.00 92.25 109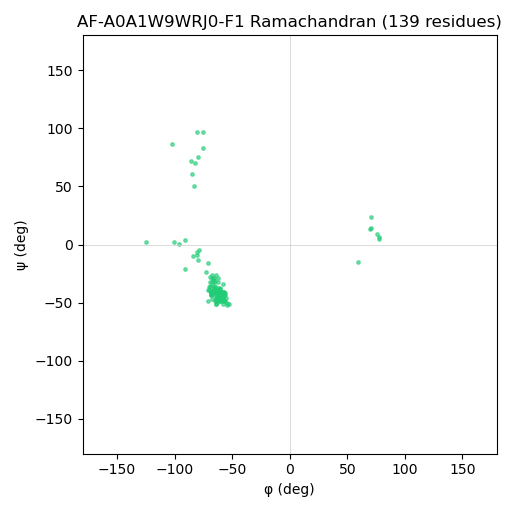 LYS A CA 1
ATOM 844 C C . LYS A 1 109 ? -0.042 -12.529 11.337 1.00 92.25 109 LYS A C 1
ATOM 846 O O . LYS A 1 109 ? -0.820 -11.690 11.777 1.00 92.25 109 LYS A O 1
ATOM 851 N N . ARG A 1 110 ? 1.229 -12.224 11.061 1.00 89.31 110 ARG A N 1
ATOM 852 C CA . ARG A 1 110 ? 1.774 -10.879 11.297 1.00 89.31 110 ARG A CA 1
ATOM 853 C C . ARG A 1 110 ? 1.080 -9.837 10.420 1.00 89.31 110 ARG A C 1
ATOM 855 O O . ARG A 1 110 ? 0.815 -8.720 10.864 1.00 89.31 110 ARG A O 1
ATOM 862 N N . GLY A 1 111 ? 0.801 -10.183 9.167 1.00 90.69 111 GLY A N 1
ATOM 863 C CA . GLY A 1 111 ? 0.047 -9.328 8.270 1.00 90.69 111 GLY A CA 1
ATOM 864 C C . GLY A 1 111 ? -1.394 -9.126 8.719 1.00 90.69 111 GLY A C 1
ATOM 865 O O . GLY A 1 111 ? -1.889 -8.009 8.556 1.00 90.69 111 GLY A O 1
ATOM 866 N N . GLU A 1 112 ? -2.063 -10.162 9.239 1.00 94.12 112 GLU A N 1
ATOM 867 C CA . GLU A 1 112 ? -3.437 -10.087 9.762 1.00 94.12 112 GLU A CA 1
ATOM 868 C C . GLU A 1 112 ? -3.545 -8.980 10.816 1.00 94.12 112 GLU A C 1
ATOM 870 O O . GLU A 1 112 ? -4.363 -8.074 10.651 1.00 94.12 112 GLU A O 1
ATOM 875 N N . GLY A 1 113 ? -2.640 -8.962 11.802 1.00 93.69 113 GLY A N 1
ATOM 876 C CA . GLY A 1 113 ? -2.607 -7.919 12.831 1.00 93.69 113 GLY A CA 1
ATOM 877 C C . GLY A 1 113 ? -2.446 -6.504 12.265 1.00 93.69 113 GLY A C 1
ATOM 878 O O . GLY A 1 113 ? -3.155 -5.578 12.665 1.00 93.69 113 GLY A O 1
ATOM 879 N N . ALA A 1 114 ? -1.594 -6.325 11.250 1.00 91.56 114 ALA A N 1
ATOM 880 C CA . ALA A 1 114 ? -1.433 -5.027 10.589 1.00 91.56 114 ALA A CA 1
ATOM 881 C C . ALA A 1 114 ? -2.707 -4.581 9.843 1.00 91.56 114 ALA A C 1
ATOM 883 O O . ALA A 1 114 ? -3.077 -3.407 9.884 1.00 91.56 114 ALA A O 1
ATOM 884 N N . ALA A 1 115 ? -3.400 -5.506 9.172 1.00 93.25 115 ALA A N 1
ATOM 885 C CA . ALA A 1 115 ? -4.655 -5.199 8.488 1.00 93.25 115 ALA A CA 1
ATOM 886 C C . ALA A 1 115 ? -5.783 -4.875 9.482 1.00 93.25 115 ALA A C 1
ATOM 888 O O . ALA A 1 115 ? -6.524 -3.918 9.269 1.00 93.25 115 ALA A O 1
ATOM 889 N N . LEU A 1 116 ? -5.872 -5.617 10.587 1.00 96.25 116 LEU A N 1
ATOM 890 C CA . LEU A 1 116 ? -6.836 -5.379 11.663 1.00 96.25 116 LEU A CA 1
ATOM 891 C C . LEU A 1 116 ? -6.590 -4.044 12.370 1.00 96.25 116 LEU A C 1
ATOM 893 O O . LEU A 1 116 ? -7.536 -3.298 12.612 1.00 96.25 116 LEU A O 1
ATOM 897 N N . THR A 1 117 ? -5.325 -3.679 12.588 1.00 94.94 117 THR A N 1
ATOM 898 C CA . THR A 1 117 ? -4.955 -2.345 13.083 1.00 94.94 117 THR A CA 1
ATOM 899 C C . THR A 1 117 ? -5.460 -1.251 12.144 1.00 94.94 117 THR A C 1
ATOM 901 O O . THR A 1 117 ? -6.097 -0.300 12.594 1.00 94.94 117 THR A O 1
ATOM 904 N N . ASN A 1 118 ? -5.241 -1.394 10.833 1.00 93.44 118 ASN A N 1
ATOM 905 C CA . ASN A 1 118 ? -5.728 -0.419 9.855 1.00 93.44 118 ASN A CA 1
ATOM 906 C C . ASN A 1 118 ? -7.260 -0.314 9.867 1.00 93.44 118 ASN A C 1
ATOM 908 O O . ASN A 1 118 ? -7.791 0.793 9.874 1.00 93.44 118 ASN A O 1
ATOM 912 N N . ILE A 1 119 ? -7.971 -1.444 9.923 1.00 97.06 119 ILE A N 1
ATOM 913 C CA . ILE A 1 119 ? -9.437 -1.477 10.034 1.00 97.06 119 ILE A CA 1
ATOM 914 C C . ILE A 1 119 ? -9.900 -0.767 11.314 1.00 97.06 119 ILE A C 1
ATOM 916 O O . ILE A 1 119 ? -10.829 0.039 11.265 1.00 97.06 119 ILE A O 1
ATOM 920 N N . GLY A 1 120 ? -9.229 -1.011 12.443 1.00 97.00 120 GLY A N 1
ATOM 921 C CA . GLY A 1 120 ? -9.520 -0.354 13.715 1.00 97.00 120 GLY A CA 1
ATOM 922 C C . GLY A 1 120 ? -9.364 1.165 13.645 1.00 97.00 120 GLY A C 1
ATOM 923 O O . GLY A 1 120 ? -10.251 1.891 14.091 1.00 97.00 120 GLY A O 1
ATOM 924 N N . VAL A 1 121 ? -8.298 1.653 13.001 1.00 96.38 121 VAL A N 1
ATOM 925 C CA . VAL A 1 121 ? -8.090 3.092 12.752 1.00 96.38 121 VAL A CA 1
ATOM 926 C C . VAL A 1 121 ? -9.217 3.674 11.895 1.00 96.38 121 VAL A C 1
ATOM 928 O O . VAL A 1 121 ? -9.718 4.757 12.194 1.00 96.38 121 VAL A O 1
ATOM 931 N N . VAL A 1 122 ? -9.663 2.964 10.855 1.00 97.31 122 VAL A N 1
ATOM 932 C CA . VAL A 1 122 ? -10.771 3.448 10.018 1.00 97.31 122 VAL A CA 1
ATOM 933 C C . VAL A 1 122 ? -12.083 3.512 10.805 1.00 97.31 122 VAL A C 1
ATOM 935 O O . VAL A 1 122 ? -12.780 4.524 10.732 1.00 97.31 122 VAL A O 1
ATOM 938 N N . TYR A 1 123 ? -12.399 2.496 11.613 1.00 97.75 123 TYR A N 1
ATOM 939 C CA . TYR A 1 123 ? -13.577 2.533 12.486 1.00 97.75 123 TYR A CA 1
ATOM 940 C C . TYR A 1 123 ? -13.507 3.650 13.527 1.00 97.75 123 TYR A C 1
ATOM 942 O O . TYR A 1 123 ? -14.519 4.292 13.802 1.00 97.75 123 TYR A O 1
ATOM 950 N N . GLN A 1 124 ? -12.322 3.927 14.074 1.00 96.25 124 GLN A N 1
ATOM 951 C CA . GLN A 1 124 ? -12.123 5.046 14.989 1.00 96.25 124 GLN A CA 1
ATOM 952 C C . GLN A 1 124 ? -12.431 6.386 14.308 1.00 96.25 124 GLN A C 1
ATOM 954 O O . GLN A 1 124 ? -13.128 7.214 14.892 1.00 96.25 124 GLN A O 1
ATOM 959 N N . ASN A 1 125 ? -11.978 6.575 13.066 1.00 94.75 125 ASN A N 1
ATOM 960 C CA . ASN A 1 125 ? -12.259 7.783 12.287 1.00 94.75 125 ASN A CA 1
ATOM 961 C C . ASN A 1 125 ? -13.742 7.920 11.894 1.00 94.75 125 ASN A C 1
ATOM 963 O O . ASN A 1 125 ? -14.225 9.035 11.714 1.00 94.75 125 ASN A O 1
ATOM 967 N N . LEU A 1 126 ? -14.468 6.804 11.796 1.00 94.62 126 LEU A N 1
ATOM 968 C CA . LEU A 1 126 ? -15.922 6.768 11.597 1.00 94.62 126 LEU A CA 1
ATOM 969 C C . LEU A 1 126 ? -16.730 6.984 12.891 1.00 94.62 126 LEU A C 1
ATOM 971 O O . LEU A 1 126 ? -17.954 7.068 12.832 1.00 94.62 126 LEU A O 1
ATOM 975 N N . GLY A 1 127 ? -16.081 7.047 14.059 1.00 94.25 127 GLY A N 1
ATOM 976 C CA . GLY A 1 127 ? -16.758 7.106 15.360 1.00 94.25 127 GLY A CA 1
ATOM 977 C C . GLY A 1 127 ? -17.344 5.765 15.825 1.00 94.25 127 GLY A C 1
ATOM 978 O O . GLY A 1 127 ? -18.038 5.701 16.839 1.00 94.25 127 GLY A O 1
ATOM 979 N N . GLU A 1 128 ? -17.049 4.664 15.133 1.00 96.38 128 GLU A N 1
ATOM 980 C CA . GLU A 1 128 ? -17.515 3.318 15.478 1.00 96.38 128 GLU A CA 1
ATOM 981 C C . GLU A 1 128 ? -16.590 2.654 16.514 1.00 96.38 128 GLU A C 1
ATOM 983 O O . GLU A 1 128 ? -15.983 1.604 16.282 1.00 96.38 128 GLU A O 1
ATOM 988 N N . TYR A 1 129 ? -16.475 3.268 17.695 1.00 95.25 129 TYR A N 1
ATOM 989 C CA . TYR A 1 129 ? -15.475 2.906 18.709 1.00 95.25 129 TYR A CA 1
ATOM 990 C C . TYR A 1 129 ? -15.537 1.447 19.174 1.00 95.25 129 TYR A C 1
ATOM 992 O O . TYR A 1 129 ? -14.498 0.846 19.447 1.00 95.25 129 TYR A O 1
ATOM 1000 N N . GLN A 1 130 ? -16.731 0.848 19.233 1.00 96.38 130 GLN A N 1
ATOM 1001 C CA . GLN A 1 130 ? -16.864 -0.560 19.610 1.00 96.38 130 GLN A CA 1
ATOM 1002 C C . GLN A 1 130 ? -16.248 -1.490 18.555 1.00 96.38 130 GLN A C 1
ATOM 1004 O O . GLN A 1 130 ? -15.555 -2.441 18.910 1.00 96.38 130 GLN A O 1
ATOM 1009 N N . LYS A 1 131 ? -16.446 -1.200 17.263 1.00 95.62 131 LYS A N 1
ATOM 1010 C CA . LYS A 1 131 ? -15.836 -1.986 16.181 1.00 95.62 131 LYS A CA 1
ATOM 1011 C C . LYS A 1 131 ? -14.328 -1.756 16.115 1.00 95.62 131 LYS A C 1
ATOM 1013 O O . LYS A 1 131 ? -13.585 -2.711 15.908 1.00 95.62 131 LYS A O 1
ATOM 1018 N N . ALA A 1 132 ? -13.875 -0.527 16.370 1.00 95.50 132 ALA A N 1
ATOM 1019 C CA . ALA A 1 132 ? -12.453 -0.208 16.468 1.00 95.50 132 ALA A CA 1
ATOM 1020 C C . ALA A 1 132 ? -11.765 -1.013 17.581 1.00 95.50 132 ALA A C 1
ATOM 1022 O O . ALA A 1 132 ? -10.749 -1.658 17.337 1.00 95.50 132 ALA A O 1
ATOM 1023 N N . LYS A 1 133 ? -12.357 -1.042 18.784 1.00 95.88 133 LYS A N 1
ATOM 1024 C CA . LYS A 1 133 ? -11.842 -1.820 19.918 1.00 95.88 133 LYS A CA 1
ATOM 1025 C C . LYS A 1 133 ? -11.717 -3.303 19.578 1.00 95.88 133 LYS A C 1
ATOM 1027 O O . LYS A 1 133 ? -10.661 -3.874 19.827 1.00 95.88 133 LYS A O 1
ATOM 1032 N N . ASN A 1 134 ? -12.755 -3.894 18.986 1.00 95.69 134 ASN A N 1
ATOM 1033 C CA . ASN A 1 134 ? -12.729 -5.302 18.587 1.00 95.69 134 ASN A CA 1
ATOM 1034 C C . ASN A 1 134 ? -11.601 -5.562 17.572 1.00 95.69 134 ASN A C 1
ATOM 1036 O O . ASN A 1 134 ? -10.792 -6.458 17.773 1.00 95.69 134 ASN A O 1
ATOM 1040 N N . ALA A 1 135 ? -11.468 -4.713 16.545 1.00 94.44 135 ALA A N 1
ATOM 1041 C CA . ALA A 1 135 ? -10.404 -4.845 15.550 1.00 94.44 135 ALA A CA 1
ATOM 1042 C C . ALA A 1 135 ? -8.992 -4.734 16.163 1.00 94.44 135 ALA A C 1
ATOM 1044 O O . ALA A 1 135 ? -8.092 -5.479 15.781 1.00 94.44 135 ALA A O 1
ATOM 1045 N N . PHE A 1 136 ? -8.783 -3.848 17.142 1.00 94.44 136 PHE A N 1
ATOM 1046 C CA . PHE A 1 136 ? -7.501 -3.751 17.847 1.00 94.44 136 PHE A CA 1
ATOM 1047 C C . PHE A 1 136 ? -7.221 -4.959 18.748 1.00 94.44 136 PHE A C 1
ATOM 1049 O O . PHE A 1 136 ? -6.073 -5.398 18.837 1.00 94.44 136 PHE A O 1
ATOM 1056 N N . GLN A 1 137 ? -8.246 -5.525 19.386 1.00 93.88 137 GLN A N 1
ATOM 1057 C CA . GLN A 1 137 ? -8.103 -6.755 20.170 1.00 93.88 137 GLN A CA 1
ATOM 1058 C C . GLN A 1 137 ? -7.692 -7.924 19.273 1.00 93.88 137 GLN A C 1
ATOM 1060 O O . GLN A 1 137 ? -6.693 -8.584 19.553 1.00 93.88 137 GLN A O 1
ATOM 1065 N N . ASP A 1 138 ? -8.379 -8.093 18.144 1.00 91.44 138 ASP A N 1
ATOM 1066 C CA . ASP A 1 138 ? -8.071 -9.140 17.171 1.00 91.44 138 ASP A CA 1
ATOM 1067 C C . ASP A 1 138 ? -6.679 -8.946 16.544 1.00 91.44 138 ASP A C 1
ATOM 1069 O O . ASP A 1 138 ? -6.042 -9.912 16.140 1.00 91.44 138 ASP A O 1
ATOM 1073 N N . SER A 1 139 ? -6.168 -7.708 16.490 1.00 90.31 139 SER A N 1
ATOM 1074 C CA . SER A 1 139 ? -4.837 -7.421 15.939 1.00 90.31 139 SER A CA 1
ATOM 1075 C C . SER A 1 139 ? -3.661 -7.896 16.801 1.00 90.31 139 SER A C 1
ATOM 1077 O O . SER A 1 139 ? -2.532 -7.936 16.312 1.00 90.31 139 SER A O 1
ATOM 1079 N N . SER A 1 140 ? -3.918 -8.215 18.074 1.00 79.25 140 SER A N 1
ATOM 1080 C CA . SER A 1 140 ? -2.898 -8.575 19.070 1.00 79.25 140 SER A CA 1
ATOM 1081 C C . SER A 1 140 ? -2.699 -10.091 19.230 1.00 79.25 140 SER A C 1
ATOM 1083 O O . SER A 1 140 ? -1.886 -10.504 20.059 1.00 79.25 140 SER A O 1
ATOM 1085 N N . HIS A 1 141 ? -3.442 -10.901 18.470 1.00 59.78 141 HIS A N 1
ATOM 1086 C CA . HIS A 1 141 ? -3.399 -12.367 18.465 1.00 59.78 141 HIS A CA 1
ATOM 1087 C C . HIS A 1 141 ? -2.586 -12.913 17.286 1.00 59.78 141 HIS A C 1
ATOM 1089 O O . HIS A 1 141 ? -1.902 -13.942 17.492 1.00 59.78 141 HIS A O 1
#

Secondary structure (DSSP, 8-state):
----SSSSHHHHHHHHHHHHHHHHHTT-HHHHHHHHHHHHHHHHHTT-HHHHHHHHHHHHHHHHHHT-HHHHHHHHHHHHHHHHHHT-HHHHHHHHHHHHHHHHHTT-HHHHHHHHHHHHHHHHHTT-HHHHHHHHHHTT-

Nearest PDB structures (foldseek):
  4jhr-assembly1_A 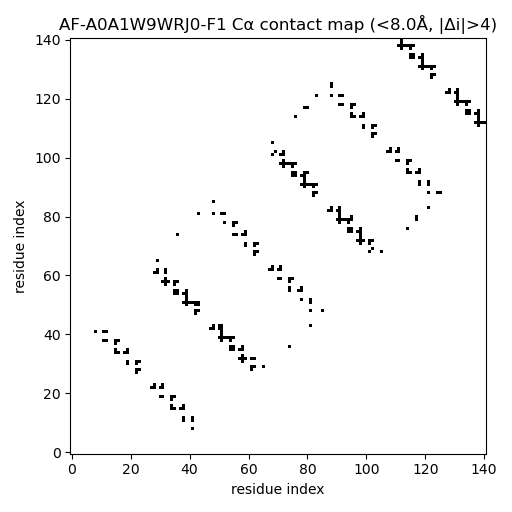 TM=9.816E-01  e=2.800E-06  Mus musculus
  3ro2-assembly1_A  TM=9.632E-01  e=2.540E-06  Mus musculus
  4a1s-assembly1_B  TM=9.330E-01  e=1.349E-06  Drosophila melanogaster
  4wng-assembly1_A  TM=9.254E-01  e=2.305E-06  Homo sapiens
  4wne-assembly1_A  TM=5.163E-01  e=2.420E-06  Homo sapiens

Solvent-accessible surface area (backbone atoms only — not comparable to full-atom values): 7055 Å² total; per-residue (Å²): 137,84,87,74,78,71,90,49,50,70,58,52,42,52,52,33,53,53,49,29,53,52,24,57,76,73,64,37,58,72,60,30,30,54,26,29,42,53,45,14,52,50,27,46,75,72,66,40,49,70,59,15,45,54,27,30,51,55,23,32,54,46,21,57,76,70,65,37,58,71,55,33,27,49,33,29,37,53,45,10,53,47,26,49,76,71,65,41,44,72,60,14,42,54,29,20,49,56,17,28,56,44,21,62,76,71,66,37,62,76,55,31,21,55,29,28,40,53,43,13,53,44,26,47,75,70,65,40,51,70,60,13,52,52,26,45,56,63,27,76,113

pLDDT: mean 92.03, std 12.05, range [33.03, 98.12]

Foldseek 3Di:
DPPPDDPCLVVLLVVLVVQLVVCVVVVVLLSNLVSLQSNLVSCVVVVVLVSNLVSLVSSLVSCVVVVPLVSNLVSLQVNLVSCVVVVVLVSSLVSLVSSLVSCVVVVVLLSNLVSLQSNLSSCVSVVVNVSSVVSNVSSVD

Mean predicted aligned error: 4.6 Å

Radius of gyration: 16.21 Å; Cα contacts (8 Å, |Δi|>4): 174; chains: 1; bounding box: 39×34×43 Å

Sequence (141 aa):
MVYNNLGDYPKALDYHQHALKIKKAIGNRRGQGADLTNIGNVHQNLGDYSKALDYYQQALAIDKALGDKNGQRAYLGNIGVVYTKLGDYPKALDYSQQALAIRQAIGDKRGEGAALTNIGVVYQNLGEYQKAKNAFQDSSH